Protein AF-A0A7J8S2P2-F1 (afdb_monomer_lite)

Secondary structure (DSSP, 8-state):
-HHHHHTT----SS----SS--S-HHHHHHHTT-S---SS--------PPTTEETTEE--S-------S--TT--

Sequence (75 aa):
MSSNMQRQAVPLFHFEKCIVGTGLECQVALDSGVPAIADQEGKIISTADGAATVGGELALDKNILVAYMPWEGYN

Foldseek 3Di:
DVVVVLVVQDFDPDFDDDPDDDPCFLVVLVVVVQDDDDPDDDDDPDDDDGTQDDPSGGTRHDDDDDDPDDDVPPD

Organism: Gossypium davidsonii (NCBI:txid34287)

Structure (mmCIF, N/CA/C/O backbone):
data_AF-A0A7J8S2P2-F1
#
_entry.id   AF-A0A7J8S2P2-F1
#
loop_
_atom_site.group_PDB
_atom_site.id
_atom_site.type_symbol
_atom_site.label_atom_id
_atom_site.label_alt_id
_atom_site.label_comp_id
_atom_site.label_asym_id
_atom_site.label_entity_id
_atom_site.label_seq_id
_atom_site.pdbx_PDB_ins_code
_atom_site.Cartn_x
_atom_site.Cartn_y
_atom_site.Cartn_z
_atom_site.occupancy
_atom_site.B_iso_or_equiv
_atom_site.auth_seq_id
_atom_site.auth_comp_id
_atom_site.auth_asym_id
_atom_site.auth_atom_id
_atom_site.pdbx_PDB_model_num
ATOM 1 N N . MET A 1 1 ? 11.101 -11.695 -1.592 1.00 79.56 1 MET A N 1
ATOM 2 C CA . MET A 1 1 ? 11.399 -10.330 -2.087 1.00 79.56 1 MET A CA 1
ATOM 3 C C . MET A 1 1 ? 10.130 -9.483 -2.221 1.00 79.56 1 MET A C 1
ATOM 5 O O . MET A 1 1 ? 10.121 -8.389 -1.677 1.00 79.56 1 MET A O 1
ATOM 9 N N . SER A 1 2 ? 9.046 -9.980 -2.835 1.00 88.44 2 SER A N 1
ATOM 10 C CA . SER A 1 2 ? 7.778 -9.238 -3.034 1.00 88.44 2 SER A CA 1
ATOM 11 C C . SER A 1 2 ? 7.152 -8.647 -1.763 1.00 88.44 2 SER A C 1
ATOM 13 O O . SER A 1 2 ? 6.895 -7.450 -1.714 1.00 88.44 2 SER A O 1
ATOM 15 N N . SER A 1 3 ? 6.975 -9.447 -0.707 1.00 90.56 3 SER A N 1
ATOM 16 C CA . SER A 1 3 ? 6.353 -8.980 0.545 1.00 90.56 3 SER A CA 1
ATOM 17 C C . SER A 1 3 ? 7.124 -7.826 1.207 1.00 90.56 3 SER A C 1
ATOM 19 O O . SER A 1 3 ? 6.528 -6.945 1.821 1.00 90.56 3 SER A O 1
ATOM 21 N N . ASN A 1 4 ? 8.451 -7.769 1.046 1.00 95.19 4 ASN A N 1
ATOM 22 C CA . ASN A 1 4 ? 9.227 -6.652 1.582 1.00 95.19 4 ASN A CA 1
ATOM 23 C C . ASN A 1 4 ? 9.020 -5.361 0.781 1.00 95.19 4 ASN A C 1
ATOM 25 O O . ASN A 1 4 ? 8.934 -4.301 1.387 1.00 95.19 4 ASN A O 1
ATOM 29 N N . MET A 1 5 ? 8.906 -5.460 -0.547 1.00 92.50 5 MET A N 1
ATOM 30 C CA . MET A 1 5 ? 8.645 -4.305 -1.413 1.00 92.50 5 MET A CA 1
ATOM 31 C C . MET A 1 5 ? 7.256 -3.707 -1.152 1.00 92.50 5 MET A C 1
ATOM 33 O O . MET A 1 5 ? 7.126 -2.492 -1.087 1.00 92.50 5 MET A O 1
ATOM 37 N N . GLN A 1 6 ? 6.239 -4.537 -0.889 1.00 92.06 6 GLN A N 1
ATOM 38 C CA . GLN A 1 6 ? 4.892 -4.057 -0.540 1.00 92.06 6 GLN A CA 1
ATOM 39 C C . GLN A 1 6 ? 4.876 -3.194 0.731 1.00 92.06 6 GLN A C 1
ATOM 41 O O . GLN A 1 6 ? 4.186 -2.183 0.782 1.00 92.06 6 GLN A O 1
ATOM 46 N N . ARG A 1 7 ? 5.683 -3.543 1.741 1.00 92.62 7 ARG A N 1
ATOM 47 C CA . ARG A 1 7 ? 5.791 -2.768 2.994 1.00 92.62 7 ARG A CA 1
ATOM 48 C C . ARG A 1 7 ? 6.514 -1.427 2.838 1.00 92.62 7 ARG A C 1
ATOM 50 O O . ARG A 1 7 ? 6.556 -0.657 3.789 1.00 92.62 7 ARG A O 1
ATOM 57 N N . GLN A 1 8 ? 7.124 -1.180 1.681 1.00 93.75 8 GLN A N 1
ATOM 58 C CA . GLN A 1 8 ? 7.868 0.043 1.374 1.00 93.75 8 GLN A CA 1
ATOM 59 C C . GLN A 1 8 ? 7.081 0.992 0.460 1.00 93.75 8 GLN A C 1
ATOM 61 O O . GLN A 1 8 ? 7.600 2.046 0.097 1.00 93.75 8 GLN A O 1
ATOM 66 N N . ALA A 1 9 ? 5.848 0.631 0.088 1.00 90.38 9 ALA A N 1
ATOM 67 C CA . ALA A 1 9 ? 4.975 1.495 -0.690 1.00 90.38 9 ALA A CA 1
ATOM 68 C C . ALA A 1 9 ? 4.689 2.803 0.064 1.00 90.38 9 ALA A C 1
ATOM 70 O O . ALA A 1 9 ? 4.468 2.809 1.277 1.00 90.38 9 ALA A O 1
ATOM 71 N N . VAL A 1 10 ? 4.696 3.915 -0.670 1.00 92.31 10 VAL A N 1
ATOM 72 C CA . VAL A 1 10 ? 4.455 5.255 -0.126 1.00 92.31 10 VAL A CA 1
ATOM 73 C C . VAL A 1 10 ? 3.043 5.699 -0.511 1.00 92.31 10 VAL A C 1
ATOM 75 O O . VAL A 1 10 ? 2.658 5.508 -1.665 1.00 92.31 10 VAL A O 1
ATOM 78 N N . PRO A 1 11 ? 2.271 6.315 0.403 1.00 90.38 11 PRO A N 1
ATOM 79 C CA . PRO A 1 11 ? 0.947 6.835 0.084 1.00 90.38 11 PRO A CA 1
ATOM 80 C C . PRO A 1 11 ? 0.969 7.826 -1.095 1.00 90.38 11 PRO A C 1
ATOM 82 O O . PRO A 1 11 ? 1.679 8.831 -1.062 1.00 90.38 11 PRO A O 1
ATOM 85 N N . LEU A 1 12 ? 0.174 7.547 -2.129 1.00 90.00 12 LEU A N 1
ATOM 86 C CA . LEU A 1 12 ? -0.039 8.412 -3.288 1.00 90.00 12 LEU A CA 1
ATOM 87 C C . LEU A 1 12 ? -1.141 9.450 -3.017 1.00 90.00 12 LEU A C 1
ATOM 89 O O . LEU A 1 12 ? -1.927 9.327 -2.085 1.00 90.00 12 LEU A O 1
ATOM 93 N N . PHE A 1 13 ? -1.248 10.468 -3.874 1.00 88.94 13 PHE A N 1
ATOM 94 C CA . PHE A 1 13 ? -2.371 11.419 -3.821 1.00 88.94 13 PHE A CA 1
ATOM 95 C C . PHE A 1 13 ? -3.692 10.817 -4.337 1.00 88.94 13 PHE A C 1
ATOM 97 O O . PHE A 1 13 ? -4.777 11.278 -3.997 1.00 88.94 13 PHE A O 1
ATOM 104 N N . HIS A 1 14 ? -3.604 9.806 -5.201 1.00 89.19 14 HIS A N 1
ATOM 105 C CA . HIS A 1 14 ? -4.745 9.062 -5.727 1.00 89.19 14 HIS A CA 1
ATOM 106 C C . HIS A 1 14 ? -4.374 7.589 -5.803 1.00 89.19 14 HIS A C 1
ATOM 108 O O . HIS A 1 14 ? -3.399 7.240 -6.473 1.00 89.19 14 HIS A O 1
ATOM 114 N N . PHE A 1 15 ? -5.172 6.763 -5.142 1.00 90.69 15 PHE A N 1
ATOM 115 C CA . PHE A 1 15 ? -5.031 5.315 -5.097 1.00 90.69 15 PHE A CA 1
ATOM 116 C C . PHE A 1 15 ? -6.060 4.663 -6.012 1.00 90.69 15 PHE A C 1
ATOM 118 O O . PHE A 1 15 ? -7.153 5.201 -6.203 1.00 90.69 15 PHE A O 1
ATOM 125 N N . GLU A 1 16 ? -5.741 3.483 -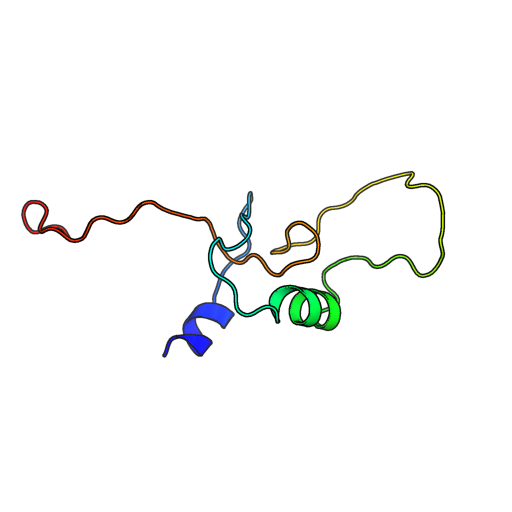6.529 1.00 93.44 16 GLU A N 1
ATOM 126 C CA . GLU A 1 16 ? -6.712 2.644 -7.219 1.00 93.44 16 GLU A CA 1
ATOM 127 C C . GLU A 1 16 ? -6.801 1.288 -6.534 1.00 93.44 16 GLU A C 1
ATOM 129 O O . GLU A 1 16 ? -5.806 0.723 -6.081 1.00 93.44 16 GLU A O 1
ATOM 134 N N . LYS A 1 17 ? -8.014 0.739 -6.483 1.00 92.50 17 LYS A N 1
ATOM 135 C CA . LYS A 1 17 ? -8.204 -0.644 -6.063 1.00 92.50 17 LYS A CA 1
ATOM 136 C C . LYS A 1 17 ? -7.483 -1.574 -7.045 1.00 92.50 17 LYS A C 1
ATOM 138 O O . LYS A 1 17 ? -7.572 -1.393 -8.264 1.00 92.50 17 LYS A O 1
ATOM 143 N N . CYS A 1 18 ? -6.803 -2.585 -6.510 1.00 91.38 18 CYS A N 1
ATOM 144 C CA . CYS A 1 18 ? -6.175 -3.630 -7.310 1.00 91.38 18 CYS A CA 1
ATOM 145 C C . CYS A 1 18 ? -7.229 -4.351 -8.162 1.00 91.38 18 CYS A C 1
ATOM 147 O O . CYS A 1 18 ? -8.234 -4.831 -7.635 1.00 91.38 18 CYS A O 1
ATOM 149 N N . ILE A 1 19 ? -6.984 -4.480 -9.470 1.00 94.12 19 ILE A N 1
ATOM 150 C CA . ILE A 1 19 ? -7.873 -5.251 -10.361 1.00 94.12 19 ILE A CA 1
ATOM 151 C C . ILE A 1 19 ? -7.857 -6.741 -9.990 1.00 94.12 19 ILE A C 1
ATOM 153 O O . ILE A 1 19 ? -8.882 -7.416 -10.063 1.00 94.12 19 ILE A O 1
ATOM 157 N N . VAL A 1 20 ? -6.696 -7.251 -9.574 1.00 94.50 20 VAL A N 1
ATOM 158 C CA . VAL A 1 20 ? -6.519 -8.630 -9.109 1.00 94.50 20 VAL A CA 1
ATOM 159 C C . VAL A 1 20 ? -6.050 -8.591 -7.660 1.00 94.50 20 VAL A C 1
ATOM 161 O O . VAL A 1 20 ? -4.939 -8.145 -7.380 1.00 94.50 20 VAL A O 1
ATOM 164 N N . GLY A 1 21 ? -6.911 -9.048 -6.754 1.00 92.06 21 GLY A N 1
ATOM 165 C CA . GLY A 1 21 ? -6.651 -9.133 -5.318 1.00 92.06 21 GLY A CA 1
ATOM 166 C C . GLY A 1 21 ? -6.727 -10.564 -4.788 1.00 92.06 21 GLY A C 1
ATOM 167 O O . GLY A 1 21 ? -7.041 -11.512 -5.507 1.00 92.06 21 GLY A O 1
ATOM 168 N N . THR A 1 22 ? -6.433 -10.701 -3.503 1.00 94.12 22 THR A N 1
ATOM 169 C CA . THR A 1 22 ? -6.457 -11.939 -2.716 1.00 94.12 22 THR A CA 1
ATOM 170 C C . THR A 1 22 ? -7.742 -12.108 -1.903 1.00 94.12 22 THR A C 1
ATOM 172 O O . THR A 1 22 ? -8.057 -13.222 -1.493 1.00 94.12 22 THR A O 1
ATOM 175 N N . GLY A 1 23 ? -8.483 -11.022 -1.667 1.00 93.56 23 GLY A N 1
ATOM 176 C CA . GLY A 1 23 ? -9.654 -10.958 -0.791 1.00 93.56 23 GLY A CA 1
ATOM 177 C C . GLY A 1 23 ? -9.326 -10.588 0.661 1.00 93.56 23 GLY A C 1
ATOM 178 O O . GLY A 1 23 ? -10.241 -10.389 1.456 1.00 93.56 23 GLY A O 1
ATOM 179 N N . LEU A 1 24 ? -8.044 -10.481 1.027 1.00 94.94 24 LEU A N 1
ATOM 180 C CA . LEU A 1 24 ? -7.608 -10.090 2.374 1.00 94.94 24 LEU A CA 1
ATOM 181 C C . LEU A 1 24 ? -7.487 -8.569 2.546 1.00 94.94 24 LEU A C 1
ATOM 183 O O . LEU A 1 24 ? -7.288 -8.090 3.660 1.00 94.94 24 LEU A O 1
ATOM 187 N N . GLU A 1 25 ? -7.611 -7.803 1.465 1.00 95.56 25 GLU A N 1
ATOM 188 C CA . GLU A 1 25 ? -7.357 -6.362 1.426 1.00 95.56 25 GLU A CA 1
ATOM 189 C C . GLU A 1 25 ? -8.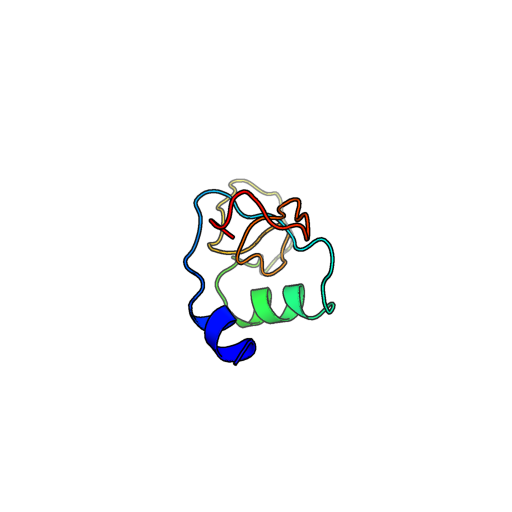282 -5.583 2.363 1.00 95.56 25 GLU A C 1
ATOM 191 O O . GLU A 1 25 ? -7.819 -4.660 3.031 1.00 95.56 25 GLU A O 1
ATOM 196 N N . CYS A 1 26 ? -9.561 -5.972 2.453 1.00 91.56 26 CYS A N 1
ATOM 197 C CA . CYS A 1 26 ? -10.513 -5.381 3.396 1.00 91.56 26 CYS A CA 1
ATOM 198 C C . CYS A 1 26 ? -10.076 -5.607 4.844 1.00 91.56 26 CYS A C 1
ATOM 200 O O . CYS A 1 26 ? -10.011 -4.671 5.634 1.00 91.56 26 CYS A O 1
ATOM 202 N N . GLN A 1 27 ? -9.769 -6.859 5.196 1.00 93.38 27 GLN A N 1
ATOM 203 C CA . GLN A 1 27 ? -9.438 -7.221 6.571 1.00 93.38 27 GLN A CA 1
ATOM 204 C C . GLN A 1 27 ? -8.150 -6.529 7.014 1.00 93.38 27 GLN A C 1
ATOM 206 O O . GLN A 1 27 ? -8.108 -5.937 8.083 1.00 93.38 27 GLN A O 1
ATOM 211 N N . VAL A 1 28 ? -7.127 -6.526 6.155 1.00 92.75 28 VAL A N 1
ATOM 212 C CA . VAL A 1 28 ? -5.852 -5.859 6.444 1.00 92.75 28 VAL A CA 1
ATOM 213 C C . VAL A 1 28 ? -6.031 -4.346 6.579 1.00 92.75 28 VAL A C 1
ATOM 215 O O . VAL A 1 28 ? -5.418 -3.740 7.457 1.00 92.75 28 VAL A O 1
ATOM 218 N N . ALA A 1 29 ? -6.875 -3.722 5.750 1.00 91.94 29 ALA A N 1
ATOM 219 C CA . ALA A 1 29 ? -7.181 -2.301 5.882 1.00 91.94 29 ALA A CA 1
ATOM 220 C C . ALA A 1 29 ? -7.860 -1.992 7.224 1.00 91.94 29 ALA A C 1
ATOM 222 O O . ALA A 1 29 ? -7.4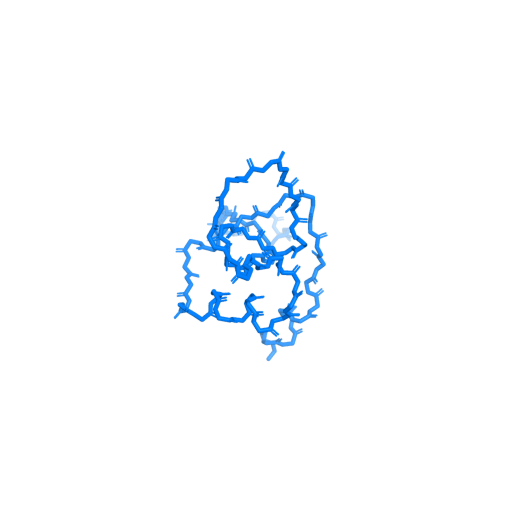51 -1.052 7.902 1.00 91.94 29 ALA A O 1
ATOM 223 N N . LEU A 1 30 ? -8.833 -2.801 7.647 1.00 90.31 30 LEU A N 1
ATOM 224 C CA . LEU A 1 30 ? -9.505 -2.638 8.940 1.00 90.31 30 LEU A CA 1
ATOM 225 C C . LEU A 1 30 ? -8.548 -2.869 10.118 1.00 90.31 30 LEU A C 1
ATOM 227 O O . LEU A 1 30 ? -8.468 -2.030 11.014 1.00 90.31 30 LEU A O 1
ATOM 231 N N . ASP A 1 31 ? -7.764 -3.948 10.079 1.00 92.88 31 ASP A N 1
ATOM 232 C CA . ASP A 1 31 ? -6.810 -4.311 11.134 1.00 92.88 31 ASP A CA 1
ATOM 233 C C . ASP A 1 31 ? -5.685 -3.272 11.288 1.00 92.88 31 ASP A C 1
ATOM 235 O O . ASP A 1 31 ? -5.097 -3.141 12.362 1.00 92.88 31 ASP A O 1
ATOM 239 N N . SER A 1 32 ? -5.385 -2.507 10.231 1.00 89.56 32 SER A N 1
ATOM 240 C CA . SER A 1 32 ? -4.386 -1.434 10.276 1.00 89.56 32 SER A CA 1
ATOM 241 C C . SER A 1 32 ? -4.806 -0.233 11.132 1.00 89.56 32 SER A C 1
ATOM 243 O O . SER A 1 32 ? -3.947 0.548 11.543 1.00 89.56 32 SER A O 1
ATOM 245 N N . GLY A 1 33 ? -6.111 -0.051 11.371 1.00 87.56 33 GLY A N 1
ATOM 246 C CA . GLY A 1 33 ? -6.663 1.100 12.092 1.00 87.56 33 GLY A CA 1
ATOM 247 C C . GLY A 1 33 ? -6.536 2.446 11.364 1.00 87.56 33 GLY A C 1
ATOM 248 O O . GLY A 1 33 ? -6.824 3.484 11.954 1.00 87.56 33 GLY A O 1
ATOM 249 N N . VAL A 1 34 ? -6.095 2.454 10.101 1.00 87.31 34 VAL A N 1
ATOM 250 C CA . VAL A 1 34 ? -6.018 3.660 9.261 1.00 87.31 34 VAL A CA 1
ATOM 251 C C . VAL A 1 34 ? -7.399 4.180 8.830 1.00 87.31 34 VAL A C 1
ATOM 253 O O . VAL A 1 34 ? -7.607 5.394 8.905 1.00 87.31 34 VAL A O 1
ATOM 256 N N . PRO A 1 35 ? -8.351 3.341 8.365 1.00 86.12 35 PRO A N 1
ATOM 257 C CA . PRO A 1 35 ? -9.686 3.823 8.037 1.00 86.12 35 PRO A CA 1
ATOM 258 C C . PRO A 1 35 ? -10.494 4.101 9.310 1.00 86.12 35 PRO A C 1
ATOM 260 O O . PRO A 1 35 ? -10.472 3.324 10.264 1.00 86.12 35 PRO A O 1
ATOM 263 N N . ALA A 1 36 ? -11.256 5.195 9.308 1.00 84.56 36 ALA A N 1
ATOM 264 C CA . ALA A 1 36 ? -12.222 5.465 10.366 1.00 84.56 36 ALA A CA 1
ATOM 265 C C . ALA A 1 36 ? -13.440 4.541 10.206 1.00 84.56 36 ALA A C 1
ATOM 267 O O . ALA A 1 36 ? -14.060 4.499 9.142 1.00 84.56 36 ALA A O 1
ATOM 268 N N . ILE A 1 37 ? -13.788 3.816 11.268 1.00 85.75 37 ILE A N 1
ATOM 269 C CA . ILE A 1 37 ? -14.937 2.903 11.313 1.00 85.75 37 ILE A CA 1
ATOM 270 C C . ILE A 1 37 ? -16.036 3.562 12.154 1.00 85.75 37 ILE A C 1
ATOM 272 O O . ILE A 1 37 ? -15.753 4.195 13.169 1.00 85.75 37 ILE A O 1
ATOM 276 N N . ALA A 1 38 ? -17.292 3.446 11.722 1.00 86.19 38 ALA A N 1
ATOM 277 C CA . ALA A 1 38 ? -18.431 3.927 12.496 1.00 86.19 38 ALA A CA 1
ATOM 278 C C . ALA A 1 38 ? -18.835 2.887 13.555 1.00 86.19 38 ALA A C 1
ATOM 280 O O . ALA A 1 38 ? -19.186 1.764 13.203 1.00 86.19 38 ALA A O 1
ATOM 281 N N . ASP A 1 39 ? -18.838 3.275 14.833 1.00 85.44 39 ASP A N 1
ATOM 282 C CA . ASP A 1 39 ? -19.267 2.402 15.942 1.00 85.44 39 ASP A CA 1
ATOM 283 C C . ASP A 1 39 ? -20.786 2.180 15.985 1.00 85.44 39 ASP A C 1
ATOM 285 O O . ASP A 1 39 ? -21.271 1.201 16.552 1.00 85.44 39 ASP A O 1
ATOM 289 N N . GLN A 1 40 ? -21.556 3.116 15.426 1.00 87.94 40 GLN A N 1
ATOM 290 C CA . GLN A 1 40 ? -23.015 3.097 15.445 1.00 87.94 40 GLN A CA 1
ATOM 291 C C . GLN A 1 40 ? -23.580 3.477 14.080 1.00 87.94 40 GLN A C 1
ATOM 293 O O . GLN A 1 40 ? -23.007 4.289 13.351 1.00 87.94 40 GLN A O 1
ATOM 298 N N . GLU A 1 41 ? -24.744 2.917 13.757 1.00 84.38 41 GLU A N 1
ATOM 299 C CA . GLU A 1 41 ? -25.497 3.299 12.567 1.00 84.38 41 GLU A CA 1
ATOM 300 C C . GLU A 1 41 ? -25.996 4.746 12.679 1.00 84.38 41 GLU A C 1
ATOM 302 O O . GLU A 1 41 ? -26.462 5.195 13.729 1.00 84.38 41 GLU A O 1
ATOM 307 N N . GLY A 1 42 ? -25.914 5.496 11.580 1.00 86.06 42 GLY A N 1
ATOM 308 C CA . GLY A 1 42 ? -26.280 6.905 11.570 1.00 86.06 42 GLY A CA 1
ATOM 309 C C . GLY A 1 42 ? -26.183 7.541 10.189 1.00 86.06 42 GLY A C 1
ATOM 310 O O . GLY A 1 42 ? -25.872 6.893 9.190 1.00 86.06 42 GLY A O 1
ATOM 311 N N . LYS A 1 43 ? -26.467 8.843 10.126 1.00 85.31 43 LYS A N 1
ATOM 312 C CA . LYS A 1 43 ? -26.370 9.628 8.893 1.00 85.31 43 LYS A CA 1
ATOM 313 C C . LYS A 1 43 ? -24.978 10.244 8.767 1.00 85.31 43 LYS A C 1
ATOM 315 O O . LYS A 1 43 ? -24.523 10.929 9.679 1.00 85.31 43 LYS A O 1
ATOM 320 N N . ILE A 1 44 ? -24.348 10.064 7.609 1.00 83.19 44 ILE A N 1
ATOM 321 C CA . ILE A 1 44 ? -23.046 10.661 7.293 1.00 83.19 44 ILE A CA 1
ATOM 322 C C . ILE A 1 44 ? -23.202 12.187 7.198 1.00 83.19 44 ILE A C 1
ATOM 324 O O . ILE A 1 44 ? -24.000 12.687 6.402 1.00 83.19 44 ILE A O 1
ATOM 328 N N . ILE A 1 45 ? -22.450 12.916 8.025 1.00 81.12 45 ILE A N 1
ATOM 329 C CA . ILE A 1 45 ? -22.406 14.390 8.054 1.00 81.12 45 ILE A CA 1
ATOM 330 C C . ILE A 1 45 ? -21.118 14.962 7.449 1.00 81.12 45 ILE A C 1
ATOM 332 O O . ILE A 1 45 ? -21.124 16.086 6.955 1.00 81.12 45 ILE A O 1
ATOM 336 N N . SER A 1 46 ? -20.031 14.193 7.457 1.00 72.56 46 SER A N 1
ATOM 337 C CA . SER A 1 46 ? -18.739 14.552 6.877 1.00 72.56 46 SER A CA 1
ATOM 338 C C . SER A 1 46 ? -17.978 13.287 6.483 1.00 72.56 46 SER A C 1
ATOM 340 O O . SER A 1 46 ? -18.162 12.228 7.083 1.00 72.56 46 SER A O 1
ATOM 342 N N . THR A 1 47 ? -17.136 13.403 5.460 1.00 75.50 47 THR A N 1
ATOM 343 C CA . THR A 1 47 ? -16.275 12.326 4.961 1.00 75.50 47 THR A CA 1
ATOM 344 C C . THR A 1 47 ? -14.819 12.751 5.072 1.00 75.50 47 THR A C 1
ATOM 346 O O . THR A 1 47 ? -14.484 13.902 4.789 1.00 75.50 47 THR A O 1
ATOM 349 N N . ALA A 1 48 ? -13.962 11.822 5.480 1.00 76.06 48 ALA A N 1
ATOM 350 C CA . ALA A 1 48 ? -12.518 11.988 5.500 1.00 76.06 48 ALA A CA 1
ATOM 351 C C . ALA A 1 48 ? -11.883 10.751 4.866 1.00 76.06 48 ALA A C 1
ATOM 353 O O . ALA A 1 48 ? -12.328 9.632 5.126 1.00 76.06 48 ALA A O 1
ATOM 354 N N . ASP A 1 49 ? -10.856 10.967 4.050 1.00 77.69 49 ASP A N 1
ATOM 355 C CA . ASP A 1 49 ? -10.171 9.889 3.347 1.00 77.69 49 ASP A CA 1
ATOM 356 C C . ASP A 1 49 ? -8.999 9.364 4.181 1.00 77.69 49 ASP A C 1
ATOM 358 O O . ASP A 1 49 ? -8.193 10.131 4.718 1.00 77.69 49 ASP A O 1
ATOM 362 N N . GLY A 1 50 ? -8.905 8.039 4.286 1.00 79.88 50 GLY A N 1
ATOM 363 C CA . GLY A 1 50 ? -7.752 7.358 4.866 1.00 79.88 50 GLY A CA 1
ATOM 364 C C . GLY A 1 50 ? -6.606 7.251 3.859 1.00 79.88 50 GLY A C 1
ATOM 365 O O . GLY A 1 50 ? -6.820 7.148 2.652 1.00 79.88 50 GLY A O 1
ATOM 366 N N . ALA A 1 51 ? -5.366 7.229 4.345 1.00 83.69 51 ALA A N 1
ATOM 367 C CA . ALA A 1 51 ? -4.215 6.966 3.485 1.00 83.69 51 ALA A CA 1
ATOM 368 C C . ALA A 1 51 ? -4.214 5.503 3.003 1.00 83.69 51 ALA A C 1
ATOM 370 O O . ALA A 1 51 ? -4.522 4.597 3.773 1.00 83.69 51 ALA A O 1
ATOM 371 N N . ALA A 1 52 ? -3.833 5.270 1.743 1.00 88.25 52 ALA A N 1
ATOM 372 C CA . ALA A 1 52 ? -3.635 3.938 1.157 1.00 88.25 52 ALA A CA 1
ATOM 373 C C . ALA A 1 52 ? -4.847 2.986 1.243 1.00 88.25 52 ALA A C 1
ATOM 375 O O . ALA A 1 52 ? -4.687 1.765 1.303 1.00 88.25 52 ALA A O 1
ATOM 376 N N . THR A 1 53 ? -6.067 3.530 1.239 1.00 90.12 53 THR A N 1
ATOM 377 C CA . THR A 1 53 ? -7.305 2.741 1.219 1.00 90.12 53 THR A CA 1
ATOM 378 C C . THR A 1 53 ? -8.294 3.301 0.202 1.00 90.12 53 THR A C 1
ATOM 380 O O . THR A 1 53 ? -8.388 4.512 0.018 1.00 90.12 53 THR A O 1
ATOM 383 N N . VAL A 1 54 ? -9.034 2.422 -0.478 1.00 89.62 54 VAL A N 1
ATOM 384 C CA . VAL A 1 54 ? -10.100 2.787 -1.424 1.00 89.62 54 VAL A CA 1
ATOM 385 C C . VAL A 1 54 ? -11.287 1.866 -1.196 1.00 89.62 54 VAL A C 1
ATOM 387 O O . VAL A 1 54 ? -11.155 0.649 -1.283 1.00 89.62 54 VAL A O 1
ATOM 390 N N . GLY A 1 55 ? -12.458 2.434 -0.897 1.00 85.56 55 GLY A N 1
ATOM 391 C CA . GLY A 1 55 ? -13.690 1.652 -0.725 1.00 85.56 55 GLY A CA 1
ATOM 392 C C . GLY A 1 55 ? -13.628 0.608 0.399 1.00 85.56 55 GLY A C 1
ATOM 393 O O . GLY A 1 55 ? -14.312 -0.405 0.313 1.00 85.56 55 GLY A O 1
ATOM 394 N N . GLY A 1 56 ? -12.799 0.837 1.424 1.00 86.44 56 GLY A N 1
ATOM 395 C CA . GLY A 1 56 ? -12.586 -0.099 2.535 1.00 86.44 56 GLY A CA 1
ATOM 396 C C . GLY A 1 56 ? -11.508 -1.160 2.288 1.00 86.44 56 GLY A C 1
ATOM 397 O O . GLY A 1 56 ? -11.248 -1.962 3.178 1.00 86.44 56 GLY A O 1
ATOM 398 N N . GLU A 1 57 ? -10.856 -1.154 1.124 1.00 90.88 57 GLU A N 1
ATOM 399 C CA . GLU A 1 57 ? -9.769 -2.075 0.782 1.00 90.88 57 GLU A CA 1
ATOM 400 C C . GLU A 1 57 ? -8.406 -1.389 0.793 1.00 90.88 57 GLU A C 1
ATOM 402 O O . GLU A 1 57 ? -8.288 -0.205 0.469 1.00 90.88 57 GLU A O 1
ATOM 407 N N . LEU A 1 58 ? -7.363 -2.154 1.120 1.00 92.56 58 LEU A N 1
ATOM 408 C CA . LEU A 1 58 ? -5.976 -1.723 0.985 1.00 92.56 58 LEU A CA 1
ATOM 409 C C . LEU A 1 58 ? -5.648 -1.425 -0.488 1.00 92.56 58 LEU A C 1
ATO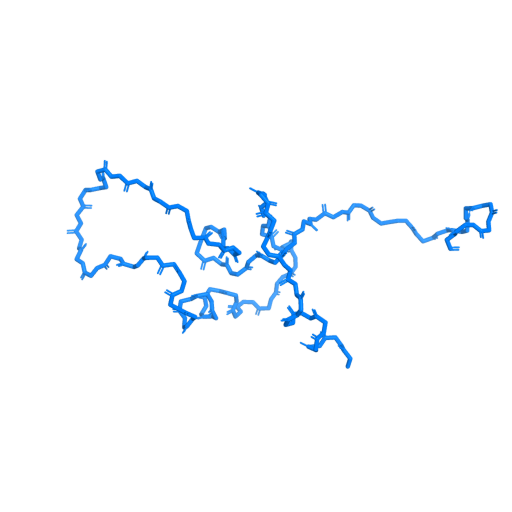M 411 O O . LEU A 1 58 ? -5.780 -2.292 -1.351 1.00 92.56 58 LEU A O 1
ATOM 415 N N . ALA A 1 59 ? -5.162 -0.216 -0.759 1.00 93.31 59 ALA A N 1
ATOM 416 C CA . ALA A 1 59 ? -4.791 0.247 -2.091 1.00 93.31 59 ALA A CA 1
ATOM 417 C C . ALA A 1 59 ? -3.441 0.972 -2.023 1.0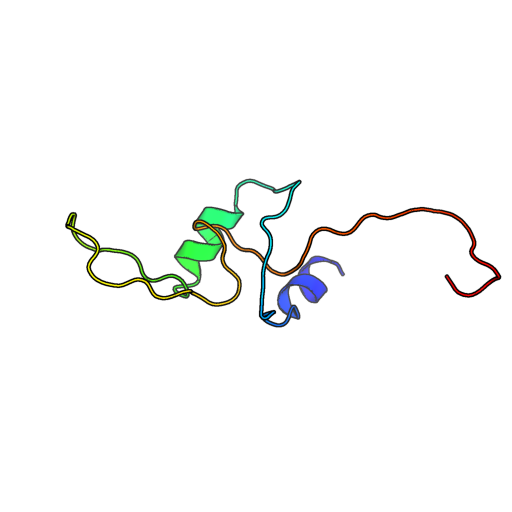0 93.31 59 ALA A C 1
ATOM 419 O O . ALA A 1 59 ? -3.352 2.112 -1.570 1.00 93.31 59 ALA A O 1
ATOM 420 N N . LEU A 1 60 ? -2.375 0.287 -2.441 1.00 90.69 60 LEU A N 1
ATOM 421 C CA . LEU A 1 60 ? -1.002 0.789 -2.307 1.00 90.69 60 LEU A CA 1
ATOM 422 C C . LEU A 1 60 ? -0.516 1.591 -3.523 1.00 90.69 60 LEU A C 1
ATOM 424 O O . LEU A 1 60 ? 0.413 2.380 -3.378 1.00 90.69 60 LEU A O 1
ATOM 428 N N . ASP A 1 61 ? -1.102 1.377 -4.705 1.00 90.88 61 ASP A N 1
ATOM 429 C CA . ASP A 1 61 ? -0.581 1.902 -5.975 1.00 90.88 61 ASP A CA 1
ATOM 430 C C . ASP A 1 61 ? -1.707 2.141 -7.009 1.00 90.88 61 ASP A C 1
ATOM 432 O O . ASP A 1 61 ? -2.884 2.258 -6.649 1.00 90.88 61 ASP A O 1
ATOM 436 N N . LYS A 1 62 ? -1.345 2.246 -8.292 1.00 94.00 62 LYS A N 1
ATOM 437 C CA . LYS A 1 62 ? -2.233 2.401 -9.449 1.00 94.00 62 LYS A CA 1
ATOM 438 C C . LYS A 1 62 ? -2.170 1.213 -10.400 1.00 94.00 62 LYS A C 1
ATOM 440 O O . LYS A 1 62 ? -1.160 0.515 -10.488 1.00 94.00 62 LYS A O 1
ATOM 445 N N . ASN A 1 63 ? -3.230 1.027 -11.184 1.00 94.88 63 ASN A N 1
ATOM 446 C CA . ASN A 1 63 ? -3.228 0.055 -12.267 1.00 94.88 63 ASN A CA 1
ATOM 447 C C . ASN A 1 63 ? -2.594 0.677 -13.519 1.00 94.88 63 ASN A C 1
ATOM 449 O O . ASN A 1 63 ? -3.012 1.735 -13.988 1.00 94.88 63 ASN A O 1
ATOM 453 N N . ILE A 1 64 ? -1.593 0.004 -14.086 1.00 95.81 64 ILE A N 1
ATOM 454 C CA . ILE A 1 64 ? -0.903 0.449 -15.302 1.00 95.81 64 ILE A CA 1
ATOM 455 C C . ILE A 1 64 ? -1.020 -0.595 -16.412 1.00 95.81 64 ILE A C 1
ATOM 457 O O . ILE A 1 64 ? -1.037 -1.800 -16.156 1.00 95.81 64 ILE A O 1
ATOM 461 N N . LEU A 1 65 ? -1.077 -0.134 -17.662 1.00 95.75 65 LEU A N 1
ATOM 462 C CA . LEU A 1 65 ? -0.963 -1.012 -18.821 1.00 95.75 65 LEU A CA 1
ATOM 463 C C . LEU A 1 65 ? 0.507 -1.393 -19.017 1.00 95.75 65 LEU A C 1
ATOM 465 O O . LEU A 1 65 ? 1.373 -0.523 -19.084 1.00 95.75 65 LEU A O 1
ATOM 469 N N . VAL A 1 66 ? 0.776 -2.689 -19.140 1.00 95.88 66 VAL A N 1
ATOM 470 C CA . VAL A 1 66 ? 2.130 -3.224 -19.314 1.00 95.88 66 VAL A CA 1
ATOM 471 C C . VAL A 1 66 ? 2.224 -3.936 -20.659 1.00 95.88 66 VAL A C 1
ATOM 473 O O . VAL A 1 66 ? 1.353 -4.731 -21.009 1.00 95.88 66 VAL A O 1
ATOM 476 N N . ALA A 1 67 ? 3.300 -3.668 -21.399 1.00 96.50 67 ALA A N 1
ATOM 477 C CA . ALA A 1 67 ? 3.665 -4.384 -22.615 1.00 96.50 67 ALA A CA 1
ATOM 478 C C . ALA A 1 67 ? 5.049 -5.018 -22.441 1.00 96.50 67 ALA A C 1
ATOM 480 O O . ALA A 1 67 ? 5.993 -4.353 -22.017 1.00 96.50 67 ALA A O 1
ATOM 481 N N . TYR A 1 68 ? 5.174 -6.297 -22.793 1.00 96.31 68 TYR A N 1
ATOM 482 C CA . TYR A 1 68 ? 6.439 -7.028 -22.736 1.00 96.31 68 TYR A CA 1
ATOM 483 C C . TYR A 1 68 ? 7.092 -7.041 -24.120 1.00 96.31 68 TYR A C 1
ATOM 485 O O . TYR A 1 68 ? 6.845 -7.939 -24.923 1.00 96.31 68 TYR A O 1
ATOM 493 N N . MET A 1 69 ? 7.899 -6.022 -24.412 1.00 96.31 69 MET A N 1
ATOM 494 C CA . MET A 1 69 ? 8.673 -5.915 -25.653 1.00 96.31 69 MET A CA 1
ATOM 495 C C . MET A 1 69 ? 9.913 -5.036 -25.443 1.00 96.31 69 MET A C 1
ATOM 497 O O . MET A 1 69 ? 9.831 -4.085 -24.662 1.00 96.31 69 MET A O 1
ATOM 501 N N . PRO A 1 70 ? 11.035 -5.311 -26.133 1.00 94.12 70 PRO A N 1
ATOM 502 C CA . PRO A 1 70 ? 12.187 -4.424 -26.105 1.00 94.12 70 PRO A CA 1
ATOM 503 C C . PRO A 1 70 ? 11.839 -3.094 -26.777 1.00 94.12 70 PRO A C 1
ATOM 505 O O . PRO A 1 70 ? 11.255 -3.058 -27.861 1.00 94.12 70 PRO A O 1
ATOM 508 N N . TRP A 1 71 ? 12.231 -2.004 -26.136 1.00 95.44 71 TRP A N 1
ATOM 509 C CA . TRP A 1 71 ? 12.025 -0.639 -26.588 1.00 95.44 71 TRP A CA 1
ATOM 510 C C . TRP A 1 71 ? 13.380 0.043 -26.685 1.00 95.44 71 TRP A C 1
ATOM 512 O O . TRP A 1 71 ? 13.893 0.579 -25.709 1.00 95.44 71 TRP A O 1
ATOM 522 N N . GLU A 1 72 ? 14.004 -0.077 -27.858 1.00 94.75 72 GLU A N 1
ATOM 523 C CA . GLU A 1 72 ? 15.271 0.588 -28.205 1.00 94.75 72 GLU A CA 1
ATOM 524 C C . GLU A 1 72 ? 16.412 0.407 -27.171 1.00 94.75 72 GLU A C 1
ATOM 526 O O . GLU A 1 72 ? 17.359 1.185 -27.136 1.00 94.75 72 GLU A O 1
ATOM 531 N N . GLY A 1 73 ? 16.351 -0.645 -26.341 1.00 95.06 73 GLY A N 1
ATOM 532 C CA . GLY A 1 73 ? 17.334 -0.937 -25.290 1.00 95.06 73 GLY A CA 1
ATOM 533 C C . GLY A 1 73 ? 17.156 -0.172 -23.969 1.00 95.06 73 GLY A C 1
ATOM 534 O O . GLY A 1 73 ? 18.053 -0.233 -23.132 1.00 95.06 73 GLY A O 1
ATOM 535 N N . TYR A 1 74 ? 16.042 0.540 -23.763 1.00 93.69 74 TYR A N 1
ATOM 536 C CA . TYR A 1 74 ? 15.777 1.316 -22.540 1.00 93.69 74 TYR A CA 1
ATOM 537 C C . TYR A 1 74 ? 15.041 0.543 -21.436 1.00 93.69 74 TYR A C 1
ATOM 539 O O . TYR A 1 74 ? 15.095 0.961 -20.278 1.00 93.69 74 TYR A O 1
ATOM 547 N N . ASN A 1 75 ? 14.334 -0.536 -21.783 1.00 88.12 75 ASN A N 1
ATOM 548 C CA . ASN A 1 75 ? 13.547 -1.366 -20.867 1.00 88.12 75 ASN A CA 1
ATOM 549 C C . ASN A 1 75 ? 13.970 -2.838 -20.884 1.00 88.12 75 ASN A C 1
ATOM 551 O O . ASN A 1 75 ? 14.500 -3.312 -21.915 1.00 88.12 75 ASN A O 1
#

InterPro domains:
  IPR015712 DNA-directed RNA polymerase, subunit 2 [PTHR20856] (2-48)
  IPR037033 DNA-directed RNA polymerase, subunit 2, hybrid-b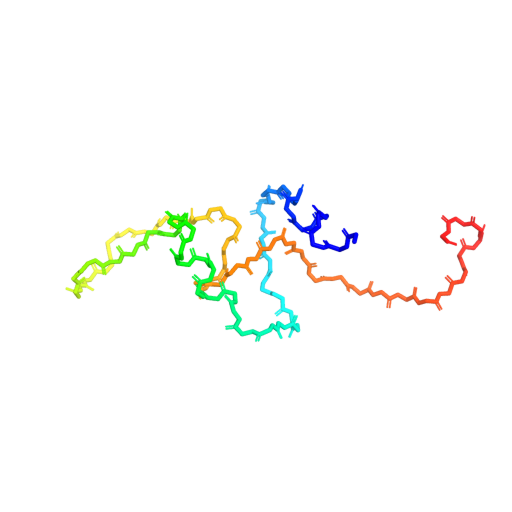inding domain superfamily [G3DSA:2.40.270.10] (62-75)

pLDDT: mean 89.82, std 5.29, range [72.56, 96.5]

Radius of gyration: 16.38 Å; chains: 1; bounding box: 44×26×44 Å